Protein AF-A0A536RI18-F1 (afdb_monomer_lite)

Foldseek 3Di:
DKDFDDKDWAWDDWAWDDDPVGTDTDTDTWMWTAIPVGDIDIGDDTDDAPPVRHRDDRPDDPD

Secondary structure (DSSP, 8-state):
---EEEEEEEEEEEEEEEETTEEEEEEEEEEEEEETTS-EEEE---PPPPTTSPPP-------

Sequence (63 aa):
MTKPVRIYLIHQYSRDIAVPSGSILMSTGCYLVQTDDGRNILIDSGMPVDADGSDPPTEKSAG

Structure (mmCIF, N/CA/C/O backbone):
data_AF-A0A536RI18-F1
#
_entry.id   AF-A0A536RI18-F1
#
loop_
_atom_site.group_PDB
_atom_site.id
_atom_site.type_symbol
_atom_site.label_atom_id
_atom_site.label_alt_id
_atom_site.label_comp_id
_atom_site.label_asym_id
_atom_site.label_entity_id
_atom_site.label_seq_id
_atom_site.pdbx_PDB_ins_code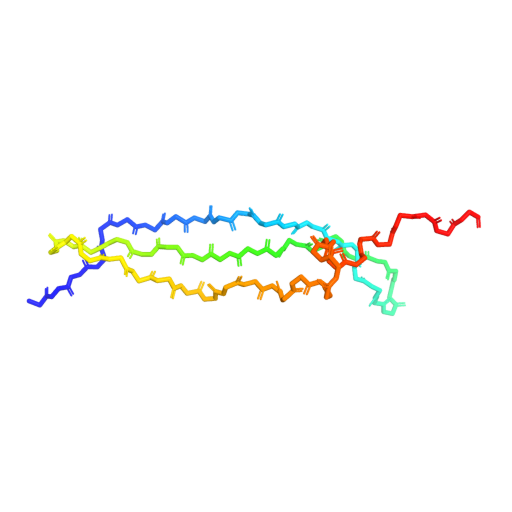
_atom_site.Cartn_x
_atom_site.Cartn_y
_atom_site.Cartn_z
_atom_site.occupancy
_atom_site.B_iso_or_equiv
_atom_site.auth_seq_id
_atom_site.auth_comp_id
_atom_site.auth_asym_id
_atom_site.auth_atom_id
_atom_site.pdbx_PDB_model_num
ATOM 1 N N . MET A 1 1 ? -18.431 5.457 18.090 1.00 81.81 1 MET A N 1
ATOM 2 C CA . MET A 1 1 ? -17.705 5.895 16.882 1.00 81.81 1 MET A CA 1
ATOM 3 C C . MET A 1 1 ? -16.632 4.853 16.636 1.00 81.81 1 MET A C 1
ATOM 5 O O . MET A 1 1 ? -15.867 4.609 17.559 1.00 81.81 1 MET A O 1
ATOM 9 N N . THR A 1 2 ? -16.654 4.192 15.481 1.00 93.81 2 THR A N 1
ATOM 10 C CA . THR A 1 2 ? -15.660 3.172 15.112 1.00 93.81 2 THR A CA 1
ATOM 11 C C . THR A 1 2 ? -14.271 3.806 15.049 1.00 93.81 2 THR A C 1
ATOM 13 O O . THR A 1 2 ? -14.139 4.917 14.527 1.00 93.81 2 THR A O 1
ATOM 16 N N . LYS A 1 3 ? -13.244 3.130 15.575 1.00 97.25 3 LYS A N 1
ATOM 17 C CA . LYS A 1 3 ? -11.860 3.638 15.588 1.00 97.25 3 LYS A CA 1
ATOM 18 C C . LYS A 1 3 ? -10.84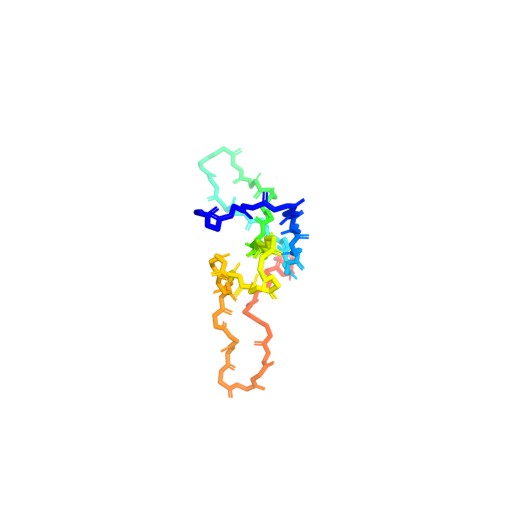6 2.598 15.101 1.00 97.25 3 LYS A C 1
ATOM 20 O O . LYS A 1 3 ? -11.068 1.401 15.287 1.00 97.25 3 LYS A O 1
ATOM 25 N N . PRO A 1 4 ? -9.709 3.030 14.525 1.00 97.88 4 PRO A N 1
ATOM 26 C CA . PRO A 1 4 ? -8.593 2.138 14.230 1.00 97.88 4 PRO A CA 1
ATOM 27 C C . PRO A 1 4 ? -8.036 1.491 15.503 1.00 97.88 4 PRO A C 1
ATOM 29 O O . 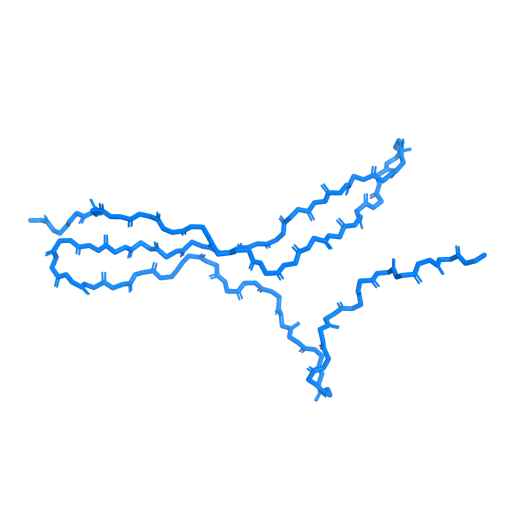PRO A 1 4 ? -7.838 2.172 16.511 1.00 97.88 4 PRO A O 1
ATOM 32 N N . VAL A 1 5 ? -7.744 0.192 15.445 1.00 98.25 5 VAL A N 1
ATOM 33 C CA . VAL A 1 5 ? -7.069 -0.554 16.526 1.00 98.25 5 VAL A CA 1
ATOM 34 C C . VAL A 1 5 ? -5.754 -1.177 16.081 1.00 98.25 5 VAL A C 1
ATOM 36 O O . VAL A 1 5 ? -4.887 -1.443 16.912 1.00 98.25 5 VAL A O 1
ATOM 39 N N . ARG A 1 6 ? -5.585 -1.403 14.774 1.00 98.50 6 ARG A N 1
ATOM 40 C CA . ARG A 1 6 ? -4.352 -1.933 14.199 1.00 98.50 6 ARG A CA 1
ATOM 41 C C . ARG A 1 6 ? -4.153 -1.420 12.781 1.00 98.50 6 ARG A C 1
ATOM 43 O O . ARG A 1 6 ? -5.112 -1.307 12.021 1.00 98.50 6 ARG A O 1
ATOM 50 N N . ILE A 1 7 ? -2.897 -1.151 12.443 1.00 97.94 7 ILE A N 1
ATOM 51 C CA . ILE A 1 7 ? -2.458 -0.824 11.090 1.00 97.94 7 ILE A CA 1
ATOM 52 C C . ILE A 1 7 ? -1.431 -1.875 10.683 1.00 97.94 7 ILE A C 1
ATOM 54 O O . ILE A 1 7 ? -0.487 -2.144 11.426 1.00 97.94 7 ILE A O 1
ATOM 58 N N . TYR A 1 8 ? -1.634 -2.463 9.513 1.00 97.31 8 TYR A N 1
ATOM 59 C CA . TYR A 1 8 ? -0.684 -3.353 8.863 1.00 97.31 8 TYR A CA 1
ATOM 60 C C . TYR A 1 8 ? -0.063 -2.625 7.680 1.00 97.31 8 TYR A C 1
ATOM 62 O O . TYR A 1 8 ? -0.789 -2.010 6.904 1.00 97.31 8 TYR A O 1
ATOM 70 N N . LEU A 1 9 ? 1.256 -2.727 7.536 1.00 95.62 9 LEU A N 1
ATOM 71 C CA . LEU A 1 9 ? 1.960 -2.375 6.309 1.00 95.62 9 LEU A CA 1
ATOM 72 C C . LEU A 1 9 ? 2.193 -3.663 5.520 1.00 95.62 9 LEU A C 1
ATOM 74 O O . LEU A 1 9 ? 2.835 -4.585 6.024 1.00 95.62 9 LEU A O 1
ATOM 78 N N . ILE A 1 10 ? 1.666 -3.722 4.302 1.00 93.94 10 ILE A N 1
ATOM 79 C CA . ILE A 1 10 ? 1.798 -4.869 3.407 1.00 93.94 10 ILE A CA 1
ATOM 80 C C . ILE A 1 10 ? 2.753 -4.460 2.293 1.00 93.94 10 ILE A C 1
ATOM 82 O O . ILE A 1 10 ? 2.402 -3.668 1.422 1.00 93.94 10 ILE A O 1
ATOM 86 N N . HIS A 1 11 ? 3.977 -4.980 2.344 1.00 90.81 11 HIS A N 1
ATOM 87 C CA . HIS A 1 11 ? 4.941 -4.797 1.266 1.00 90.81 11 HIS A CA 1
ATOM 88 C C . HIS A 1 11 ? 4.516 -5.605 0.038 1.00 90.81 11 HIS A C 1
ATOM 90 O O . HIS A 1 11 ? 4.172 -6.779 0.172 1.00 90.81 11 HIS A O 1
ATOM 96 N N . GLN A 1 12 ? 4.562 -4.982 -1.137 1.00 87.19 12 GLN A N 1
ATOM 97 C CA . GLN A 1 12 ? 4.255 -5.641 -2.405 1.00 87.19 12 GLN A CA 1
ATOM 98 C C . GLN A 1 12 ? 5.531 -5.854 -3.216 1.00 87.19 12 GLN A C 1
ATOM 100 O O . GLN A 1 12 ? 5.885 -6.991 -3.506 1.00 87.19 12 GLN A O 1
ATOM 105 N N . TYR A 1 13 ? 6.253 -4.778 -3.529 1.00 85.00 13 TYR A N 1
ATOM 106 C CA . TYR A 1 13 ? 7.535 -4.857 -4.229 1.00 85.00 13 TYR A CA 1
ATOM 107 C C . TYR A 1 13 ? 8.393 -3.621 -3.955 1.00 85.00 13 TYR A C 1
ATOM 109 O O . TYR A 1 13 ? 7.897 -2.583 -3.514 1.00 85.00 13 TYR A O 1
ATOM 117 N N . SER A 1 14 ? 9.689 -3.717 -4.244 1.00 88.12 14 SER A N 1
ATOM 118 C CA . SER A 1 14 ? 10.600 -2.570 -4.298 1.00 88.12 14 SER A CA 1
ATOM 119 C C . SER A 1 14 ? 11.171 -2.438 -5.703 1.00 88.12 14 SER A C 1
ATOM 121 O O . SER A 1 14 ? 11.420 -3.447 -6.360 1.00 88.12 14 SER A O 1
ATOM 123 N N . ARG A 1 15 ? 11.396 -1.207 -6.161 1.00 83.81 15 ARG A N 1
ATOM 124 C CA . ARG A 1 15 ? 12.068 -0.934 -7.435 1.00 83.81 15 ARG A CA 1
ATOM 125 C C . ARG A 1 15 ? 12.931 0.311 -7.353 1.00 83.81 15 ARG A C 1
ATOM 127 O O . ARG A 1 15 ? 12.603 1.247 -6.625 1.00 83.81 15 ARG A O 1
ATOM 134 N N . ASP A 1 16 ? 13.997 0.329 -8.134 1.00 91.12 16 ASP A N 1
ATOM 135 C CA . ASP A 1 16 ? 14.749 1.545 -8.398 1.00 91.12 16 ASP A CA 1
ATOM 136 C C . ASP A 1 16 ? 13.917 2.503 -9.256 1.00 91.12 16 ASP A C 1
ATOM 138 O O . ASP A 1 16 ? 13.346 2.126 -10.279 1.00 91.12 16 ASP A O 1
ATOM 142 N N . ILE A 1 17 ? 13.832 3.755 -8.822 1.00 88.88 17 ILE A N 1
ATOM 143 C CA . ILE A 1 17 ? 13.272 4.856 -9.598 1.00 88.88 17 ILE A CA 1
ATOM 144 C C . ILE A 1 17 ? 14.418 5.753 -10.035 1.00 88.88 17 ILE A C 1
ATOM 146 O O . ILE A 1 17 ? 15.168 6.259 -9.197 1.00 88.88 17 ILE A O 1
ATOM 150 N N . ALA A 1 18 ? 14.533 5.968 -11.344 1.00 93.69 18 ALA A N 1
ATOM 151 C CA . ALA A 1 18 ? 15.476 6.924 -11.898 1.00 93.69 18 ALA A CA 1
ATOM 152 C C . ALA A 1 18 ? 15.116 8.353 -11.456 1.00 93.69 18 ALA A C 1
ATOM 154 O O . ALA A 1 18 ? 13.977 8.806 -11.585 1.00 93.69 18 ALA A O 1
ATOM 155 N N . VAL A 1 19 ? 16.114 9.070 -10.956 1.00 93.75 19 VAL A N 1
ATOM 156 C CA . VAL A 1 19 ? 16.066 10.482 -10.570 1.00 93.75 19 VAL A CA 1
ATOM 157 C C . VAL A 1 19 ? 17.279 11.204 -11.173 1.00 93.75 19 VAL A C 1
ATOM 159 O O . VAL A 1 19 ? 18.253 10.550 -11.544 1.00 93.75 19 VAL A O 1
ATOM 162 N N . PRO A 1 20 ? 17.297 12.548 -11.267 1.00 96.50 20 PRO A N 1
ATOM 163 C CA . PRO A 1 20 ? 18.418 13.261 -11.893 1.00 96.50 20 PRO A CA 1
ATOM 164 C C . PRO A 1 20 ? 19.801 12.949 -11.295 1.00 96.50 20 PRO A C 1
ATOM 166 O O . PRO A 1 20 ? 20.811 13.090 -11.975 1.00 96.50 20 PRO A O 1
ATOM 169 N N . SER A 1 21 ? 19.854 12.526 -10.030 1.00 95.25 21 SER A N 1
ATOM 170 C CA . SER A 1 21 ? 21.082 12.196 -9.302 1.00 95.25 21 SER A CA 1
ATOM 171 C C . SER A 1 21 ? 21.437 10.699 -9.279 1.00 95.25 21 SER A C 1
ATOM 173 O O . SER A 1 21 ? 22.358 10.331 -8.553 1.00 95.25 21 SER A O 1
ATOM 175 N N . GLY A 1 22 ? 20.718 9.831 -10.002 1.00 94.75 22 GLY A N 1
ATOM 176 C CA . GLY A 1 22 ? 20.942 8.377 -10.003 1.00 94.75 22 GLY A CA 1
ATOM 177 C C . GLY A 1 22 ? 19.646 7.575 -9.869 1.00 94.75 22 GLY A C 1
ATOM 178 O O . GLY A 1 22 ? 18.634 7.932 -10.464 1.00 94.75 22 GLY A O 1
ATOM 179 N N . SER A 1 23 ? 19.657 6.499 -9.084 1.00 95.38 23 SER A N 1
ATOM 180 C CA . SER A 1 23 ? 18.450 5.743 -8.738 1.00 95.38 23 SER A CA 1
ATOM 181 C C . SER A 1 23 ? 18.166 5.793 -7.239 1.00 95.38 23 SER A C 1
ATOM 183 O O . SER A 1 23 ? 19.073 5.939 -6.417 1.00 95.38 23 SER A O 1
ATOM 185 N N . ILE A 1 24 ? 16.886 5.695 -6.882 1.00 95.06 24 ILE A N 1
ATOM 186 C CA . ILE A 1 24 ? 16.437 5.521 -5.500 1.00 95.06 24 ILE A CA 1
ATOM 187 C C . ILE A 1 24 ? 15.631 4.231 -5.426 1.00 95.06 24 ILE A C 1
ATOM 189 O O . ILE A 1 24 ? 14.616 4.102 -6.109 1.00 95.06 24 ILE A O 1
ATOM 193 N N . LEU A 1 25 ? 16.035 3.317 -4.544 1.00 92.94 25 LEU A N 1
ATOM 194 C CA . LEU A 1 25 ? 15.233 2.147 -4.208 1.00 92.94 25 LEU A CA 1
ATOM 195 C C . LEU A 1 25 ? 13.977 2.588 -3.446 1.00 92.94 25 LEU A C 1
ATOM 197 O O . LEU A 1 25 ? 14.050 3.038 -2.301 1.00 92.94 25 LEU A O 1
ATOM 201 N N . MET A 1 26 ? 12.819 2.450 -4.084 1.00 90.25 26 MET A N 1
ATOM 202 C CA . MET A 1 26 ? 11.514 2.775 -3.517 1.00 90.25 26 MET A CA 1
ATOM 203 C C . MET A 1 26 ? 10.716 1.506 -3.235 1.00 90.25 26 MET A C 1
ATOM 205 O O . MET A 1 26 ? 10.692 0.586 -4.047 1.00 90.25 26 MET A O 1
ATOM 209 N N . SER A 1 27 ? 10.026 1.482 -2.096 1.00 89.50 27 SER A N 1
ATOM 210 C CA . SER A 1 27 ? 9.097 0.413 -1.718 1.00 89.50 27 SER A CA 1
ATOM 211 C C . SER A 1 27 ? 7.668 0.811 -2.075 1.00 89.50 27 SER A C 1
ATOM 213 O O . SER A 1 27 ? 7.247 1.933 -1.793 1.00 89.50 27 SER A O 1
ATOM 215 N N . THR A 1 28 ? 6.931 -0.116 -2.679 1.00 89.12 28 THR A N 1
ATOM 216 C CA . THR A 1 28 ? 5.486 -0.037 -2.904 1.00 89.12 28 THR A CA 1
ATOM 217 C C . THR A 1 28 ? 4.793 -1.021 -1.970 1.00 89.12 28 THR A C 1
ATOM 219 O O . THR A 1 28 ? 5.237 -2.157 -1.768 1.00 89.12 28 THR A O 1
ATOM 222 N N . GLY A 1 29 ? 3.698 -0.576 -1.375 1.00 92.06 29 GLY A N 1
ATOM 223 C CA . GLY A 1 29 ? 2.886 -1.384 -0.488 1.00 92.06 29 GLY A CA 1
ATOM 224 C C . GLY A 1 29 ? 1.576 -0.687 -0.176 1.00 92.06 29 GLY A C 1
ATOM 225 O O . GLY A 1 29 ? 1.381 0.474 -0.524 1.00 92.06 29 GLY A O 1
ATOM 226 N N . CYS A 1 30 ? 0.696 -1.396 0.514 1.00 95.44 30 CYS A N 1
ATOM 227 C CA . CYS A 1 30 ? -0.591 -0.877 0.951 1.00 95.44 30 CYS A CA 1
ATOM 228 C C . CYS A 1 30 ? -0.734 -0.980 2.470 1.00 95.44 30 CYS A C 1
ATOM 230 O O . CYS A 1 30 ? 0.059 -1.638 3.157 1.00 95.44 30 CYS A O 1
ATOM 232 N N . TYR A 1 31 ? -1.761 -0.320 3.000 1.00 97.12 31 TYR A N 1
ATOM 233 C CA . TYR A 1 31 ? -2.106 -0.415 4.412 1.00 97.12 31 TYR A CA 1
ATOM 234 C C . TYR A 1 31 ? -3.448 -1.104 4.595 1.00 97.12 31 TYR A C 1
ATOM 236 O O . TYR A 1 31 ? -4.418 -0.792 3.909 1.00 97.12 31 TYR A O 1
ATOM 244 N N . LEU A 1 32 ? -3.526 -1.980 5.592 1.00 97.81 32 LEU A N 1
ATOM 245 C CA . LEU A 1 32 ? -4.797 -2.488 6.093 1.00 97.81 32 LEU A CA 1
ATOM 246 C C . LEU A 1 32 ? -5.047 -1.902 7.479 1.00 97.81 32 LEU A C 1
ATOM 248 O O . LEU A 1 32 ? -4.256 -2.105 8.401 1.00 97.81 32 LEU A O 1
ATOM 252 N N . VAL A 1 33 ? -6.155 -1.188 7.635 1.00 98.25 33 VAL A N 1
ATOM 253 C CA . VAL A 1 33 ? -6.608 -0.673 8.925 1.00 98.25 33 VAL A CA 1
ATOM 254 C C . VAL A 1 33 ? -7.711 -1.579 9.444 1.00 98.25 33 VAL A C 1
ATOM 256 O O . VAL A 1 33 ? -8.773 -1.688 8.834 1.00 98.25 33 VAL A O 1
ATOM 259 N N . GLN A 1 34 ? -7.468 -2.205 10.591 1.00 98.50 34 GLN A N 1
ATOM 260 C CA . GLN A 1 34 ? -8.493 -2.933 11.324 1.00 98.50 34 GLN A CA 1
ATOM 261 C C . GLN A 1 34 ? -9.110 -2.010 12.372 1.00 98.50 34 GLN A C 1
ATOM 263 O O . GLN A 1 34 ? -8.401 -1.305 13.101 1.00 98.50 34 GLN A O 1
ATOM 268 N N . THR A 1 35 ? -10.433 -2.024 12.448 1.00 98.50 35 THR A N 1
ATOM 269 C CA . THR A 1 35 ? -11.217 -1.210 13.380 1.00 98.50 35 THR A CA 1
ATOM 270 C C . THR A 1 35 ? -11.752 -2.031 14.553 1.00 98.50 35 THR A C 1
ATOM 272 O O . THR A 1 35 ? -11.768 -3.262 14.505 1.00 98.50 35 THR A O 1
ATOM 275 N N . ASP A 1 36 ? -12.157 -1.358 15.632 1.00 98.44 36 ASP A N 1
ATOM 276 C CA . ASP A 1 36 ? -12.677 -2.000 16.848 1.00 98.44 36 ASP A CA 1
ATOM 277 C C . ASP A 1 36 ? -14.001 -2.752 16.646 1.00 98.44 36 ASP A C 1
ATOM 279 O O . ASP A 1 36 ? -14.297 -3.665 17.414 1.00 98.44 36 ASP A O 1
ATOM 283 N N . ASP A 1 37 ? -14.760 -2.428 15.597 1.00 97.69 37 ASP A N 1
ATOM 284 C CA . ASP A 1 37 ? -15.961 -3.167 15.187 1.00 97.69 37 ASP A CA 1
ATOM 285 C C . ASP A 1 37 ? -15.672 -4.335 14.219 1.00 97.69 37 ASP A C 1
ATOM 287 O O . ASP A 1 37 ? -16.593 -4.978 13.715 1.00 97.69 37 ASP A O 1
ATOM 291 N N . GLY A 1 38 ? -14.391 -4.634 13.977 1.00 97.31 38 GLY A N 1
ATOM 292 C CA . GLY A 1 38 ? -13.939 -5.770 13.177 1.00 97.31 38 GLY A CA 1
ATOM 293 C C . GLY A 1 38 ? -13.900 -5.526 11.668 1.00 97.31 38 GLY A C 1
ATOM 294 O O . GLY A 1 38 ? -13.507 -6.431 10.929 1.00 97.31 38 GLY A O 1
ATOM 295 N N . ARG A 1 39 ? -14.256 -4.331 11.179 1.00 97.94 39 ARG A N 1
ATOM 296 C CA . ARG A 1 39 ? -14.112 -3.996 9.754 1.00 97.94 39 ARG A CA 1
ATOM 297 C C . ARG A 1 39 ? -12.651 -3.779 9.381 1.00 97.94 39 ARG A C 1
ATOM 299 O O . ARG A 1 39 ? -11.867 -3.244 10.171 1.00 97.94 39 ARG A O 1
ATOM 306 N N . ASN A 1 40 ? -12.338 -4.119 8.134 1.00 98.06 40 ASN A N 1
ATOM 307 C CA . ASN A 1 40 ? -11.042 -3.891 7.514 1.00 98.06 40 ASN A CA 1
ATOM 308 C C . ASN A 1 40 ? -11.172 -2.841 6.409 1.00 98.06 40 ASN A C 1
ATOM 310 O O . ASN A 1 40 ? -12.047 -2.946 5.551 1.00 98.06 40 ASN A O 1
ATOM 314 N N . ILE A 1 41 ? -10.291 -1.847 6.433 1.00 97.69 41 ILE A N 1
ATOM 315 C CA . ILE A 1 41 ? -10.204 -0.786 5.432 1.00 97.69 41 ILE A CA 1
ATOM 316 C C . ILE A 1 41 ? -8.853 -0.930 4.743 1.00 97.69 41 ILE A C 1
ATOM 318 O O . ILE A 1 41 ? -7.814 -0.784 5.387 1.00 97.69 41 ILE A O 1
ATOM 322 N N . LEU A 1 42 ? -8.875 -1.236 3.451 1.00 97.25 42 LEU A N 1
ATOM 323 C CA . LEU A 1 42 ? -7.678 -1.258 2.622 1.00 97.25 42 LEU A CA 1
ATOM 324 C C . LEU A 1 42 ? -7.425 0.154 2.075 1.00 97.25 42 LEU A C 1
ATOM 326 O O . LEU A 1 42 ? -8.337 0.783 1.539 1.00 97.25 42 LEU A O 1
ATOM 330 N N . ILE A 1 43 ? -6.200 0.646 2.237 1.00 96.94 43 ILE A N 1
ATOM 331 C CA . ILE A 1 43 ? -5.730 1.925 1.703 1.00 96.94 43 ILE A CA 1
ATOM 332 C C . ILE A 1 43 ? -4.635 1.613 0.691 1.00 96.94 43 ILE A C 1
ATOM 334 O O . ILE A 1 43 ? -3.610 1.041 1.068 1.00 96.94 43 ILE A O 1
ATOM 338 N N . ASP A 1 44 ? -4.864 2.037 -0.554 1.00 94.19 44 ASP A N 1
ATOM 339 C CA . ASP A 1 44 ? -4.110 1.620 -1.743 1.00 94.19 44 ASP A CA 1
ATOM 340 C C . ASP A 1 44 ? -4.282 0.119 -2.062 1.00 94.19 44 ASP A C 1
ATOM 342 O O . ASP A 1 44 ? -4.586 -0.700 -1.197 1.00 94.19 44 ASP A O 1
ATOM 346 N N . SER A 1 45 ? -4.119 -0.255 -3.323 1.00 87.19 45 SER A N 1
ATOM 347 C CA . SER A 1 45 ? -4.148 -1.644 -3.790 1.00 87.19 45 SER A CA 1
ATOM 348 C C . SER A 1 45 ? -2.868 -2.053 -4.516 1.00 87.19 45 SER A C 1
ATOM 350 O O . SER A 1 45 ? -2.743 -3.207 -4.922 1.00 87.19 45 SER A O 1
ATOM 352 N N . GLY A 1 46 ? -1.903 -1.143 -4.642 1.00 83.38 46 GLY A N 1
ATOM 353 C CA . GLY A 1 46 ? -0.704 -1.364 -5.436 1.00 83.38 46 GLY A CA 1
ATOM 354 C C . GLY A 1 46 ? -0.955 -1.172 -6.925 1.00 83.38 46 GLY A C 1
ATOM 355 O O . GLY A 1 46 ? -1.935 -0.553 -7.343 1.00 83.38 46 GLY A O 1
ATOM 356 N N . MET A 1 47 ? -0.043 -1.712 -7.728 1.00 78.56 47 MET A N 1
ATOM 357 C CA . MET A 1 47 ? -0.087 -1.589 -9.181 1.00 78.56 47 MET A CA 1
ATOM 358 C C . MET A 1 47 ? -0.846 -2.752 -9.826 1.00 78.56 47 MET A C 1
ATOM 360 O O . MET A 1 47 ? -0.810 -3.868 -9.304 1.00 78.56 47 MET A O 1
ATOM 364 N N . PRO A 1 48 ? -1.520 -2.515 -10.965 1.00 76.12 48 PRO A N 1
ATOM 365 C CA . PRO A 1 48 ? -2.065 -3.601 -11.765 1.00 76.12 48 PRO A CA 1
ATOM 366 C C . PRO A 1 48 ? -0.938 -4.537 -12.220 1.00 76.12 48 PRO A C 1
ATOM 368 O O . PRO A 1 48 ? 0.157 -4.081 -12.552 1.00 76.12 48 PRO A O 1
ATOM 371 N N . VAL A 1 49 ? -1.233 -5.835 -12.237 1.00 72.69 49 VAL A N 1
ATOM 372 C CA . VAL A 1 49 ? -0.419 -6.832 -12.941 1.00 72.69 49 VAL A CA 1
ATOM 373 C C . VAL A 1 49 ? -0.632 -6.687 -14.446 1.00 72.69 49 VAL A C 1
ATOM 375 O O . VAL A 1 49 ? -1.709 -6.259 -14.881 1.00 72.69 49 VAL A O 1
ATOM 378 N N . ASP A 1 50 ? 0.380 -7.038 -15.236 1.00 71.38 50 ASP A N 1
ATOM 379 C CA . ASP A 1 50 ? 0.253 -7.059 -16.691 1.00 71.38 50 ASP A CA 1
ATOM 380 C C . ASP A 1 50 ? -0.780 -8.119 -17.122 1.00 71.38 50 ASP A C 1
ATOM 382 O O . ASP A 1 50 ? -1.173 -9.002 -16.356 1.00 71.38 50 ASP A O 1
ATOM 386 N N . ALA A 1 51 ? -1.290 -8.018 -18.354 1.00 66.44 51 ALA A N 1
ATOM 387 C CA . ALA A 1 51 ? -2.401 -8.853 -18.833 1.00 66.44 51 ALA A CA 1
ATOM 388 C C . ALA A 1 51 ? -2.091 -10.366 -18.862 1.00 66.44 51 ALA A C 1
ATOM 390 O O . ALA A 1 51 ? -3.011 -11.181 -18.932 1.00 66.44 51 ALA A O 1
ATOM 391 N N . ASP A 1 52 ? -0.813 -10.741 -18.810 1.00 75.12 52 ASP A N 1
ATOM 392 C CA . ASP A 1 52 ? -0.331 -12.119 -18.693 1.00 75.12 52 ASP A CA 1
ATOM 393 C C . ASP A 1 52 ? -0.172 -12.589 -17.232 1.00 75.12 52 ASP A C 1
ATOM 395 O O . ASP A 1 52 ? 0.243 -13.722 -16.985 1.00 75.12 52 ASP A O 1
ATOM 399 N N . GLY A 1 53 ? -0.539 -11.743 -16.265 1.00 65.31 53 GLY A N 1
ATOM 400 C CA . GLY A 1 53 ? -0.428 -12.003 -14.834 1.00 65.31 53 GLY A CA 1
ATOM 401 C C . GLY A 1 53 ? 0.990 -11.859 -14.286 1.00 65.31 53 GLY A C 1
ATOM 402 O O . GLY A 1 53 ? 1.217 -12.234 -13.135 1.00 65.31 53 GLY A O 1
ATOM 403 N N . SER A 1 54 ? 1.935 -11.351 -15.081 1.00 66.00 54 SER A N 1
ATOM 404 C CA . SER A 1 54 ? 3.264 -11.013 -14.584 1.00 66.00 54 SER A CA 1
ATOM 405 C C . SER A 1 54 ? 3.224 -9.718 -13.770 1.00 66.00 54 SER A C 1
ATOM 407 O O . SER A 1 54 ? 2.436 -8.804 -14.034 1.00 66.00 54 SER A O 1
ATOM 409 N N . ASP A 1 55 ? 4.053 -9.662 -12.726 1.00 64.19 55 ASP A N 1
ATOM 410 C CA . ASP A 1 55 ? 4.280 -8.414 -12.005 1.00 64.19 55 ASP A CA 1
ATOM 411 C C . ASP A 1 55 ? 4.858 -7.378 -12.982 1.00 64.19 55 ASP A C 1
ATOM 413 O O . ASP A 1 55 ? 5.693 -7.744 -13.820 1.00 64.19 55 ASP A O 1
ATOM 417 N N . PRO A 1 56 ? 4.473 -6.092 -12.870 1.00 61.91 5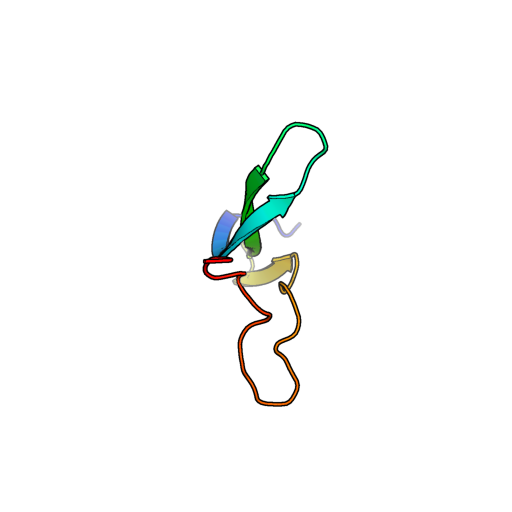6 PRO A N 1
ATOM 418 C CA . PRO A 1 56 ? 5.028 -5.052 -13.723 1.00 61.91 56 PRO A CA 1
ATOM 419 C C . PRO A 1 56 ? 6.563 -5.085 -13.647 1.00 61.91 56 PRO A C 1
ATOM 421 O O . PRO A 1 56 ? 7.104 -5.318 -12.557 1.00 61.91 56 PRO A O 1
ATOM 424 N N . PRO A 1 57 ? 7.282 -4.841 -14.761 1.00 58.12 57 PRO A N 1
ATOM 425 C CA . PRO A 1 57 ? 8.718 -5.065 -14.835 1.00 58.12 57 PRO A CA 1
ATOM 426 C C . PRO A 1 57 ? 9.450 -4.397 -13.670 1.00 58.12 57 PRO A C 1
ATOM 428 O O . PRO A 1 57 ? 9.495 -3.171 -13.549 1.00 58.12 57 PRO A O 1
ATOM 431 N N . THR A 1 58 ? 10.049 -5.211 -12.803 1.00 60.03 58 THR A N 1
ATOM 432 C CA . THR A 1 58 ? 11.162 -4.746 -11.982 1.00 60.03 58 THR A CA 1
ATOM 433 C C . THR A 1 58 ? 12.353 -4.762 -12.927 1.00 60.03 58 THR A C 1
ATOM 435 O O . THR A 1 58 ? 12.733 -5.830 -13.401 1.00 60.03 58 THR A O 1
ATOM 438 N N . GLU A 1 59 ? 12.867 -3.595 -13.328 1.00 53.25 59 GLU A N 1
ATOM 439 C CA . GLU A 1 59 ? 14.005 -3.520 -14.252 1.00 53.25 59 GLU A CA 1
ATOM 440 C C . GLU A 1 59 ? 15.202 -4.272 -13.656 1.00 53.25 59 GLU A C 1
ATOM 442 O O . GLU A 1 59 ? 15.977 -3.754 -12.853 1.00 53.25 59 GLU A O 1
ATOM 447 N N . LYS A 1 60 ? 15.338 -5.545 -14.022 1.00 48.59 60 LYS A N 1
ATOM 448 C CA . LYS A 1 60 ? 16.482 -6.368 -13.678 1.00 48.59 60 LYS A CA 1
ATOM 449 C C . LYS A 1 60 ? 17.544 -6.119 -14.740 1.00 48.59 60 LYS A C 1
ATOM 451 O O . LYS A 1 60 ? 17.444 -6.646 -15.840 1.00 48.59 60 LYS A O 1
ATOM 456 N N . SER A 1 61 ? 18.539 -5.323 -14.353 1.00 45.69 61 SER A N 1
ATOM 457 C CA . SER A 1 61 ? 19.847 -5.138 -14.992 1.00 45.69 61 SER A CA 1
ATOM 458 C C . SER A 1 61 ? 19.824 -4.881 -16.500 1.00 45.69 61 SER A C 1
ATOM 460 O O . SER A 1 61 ? 19.886 -5.809 -17.304 1.00 45.69 61 SER A O 1
ATOM 462 N N . ALA A 1 62 ? 19.919 -3.603 -16.875 1.00 36.66 62 ALA A N 1
ATOM 463 C CA . ALA A 1 62 ? 20.721 -3.261 -18.044 1.00 36.66 62 ALA A CA 1
ATOM 464 C C . ALA A 1 62 ? 22.132 -3.841 -17.819 1.00 36.66 62 ALA A C 1
ATOM 466 O O . ALA A 1 62 ? 22.810 -3.470 -16.856 1.00 36.66 62 ALA A O 1
ATOM 467 N N . GLY A 1 63 ? 22.484 -4.849 -18.620 1.00 35.69 63 GLY A N 1
ATOM 468 C CA . GLY A 1 63 ? 23.847 -5.366 -18.729 1.00 35.69 63 GLY A CA 1
ATOM 469 C C . GLY A 1 63 ? 24.762 -4.414 -19.482 1.00 35.69 63 GLY A C 1
ATOM 470 O O . GLY A 1 63 ? 24.247 -3.459 -20.109 1.00 35.69 63 GLY A O 1
#

Radius of gyration: 16.34 Å; chains: 1; bounding box: 42×25×36 Å

pLDDT: mean 84.97, std 16.52, range [35.69, 98.5]

=== Feature glossary ===
A reading guide for the features in this record.

Start from the sequence.

  · This is the polypeptide sequence — one letter per residue, N-terminus first. Length ranges from a few dozen residues for small domains to over a thousand for large multi-domain proteins.

Fold it, and you get atomic coordinates and the backbone conformation that goes with them.

  · Structure coordinates are given as an mmCIF _atom_site loop: one row per atom with element, residue name, chain id, sequence number, and x/y/z position in Å. Only the four main-chain atoms per residue are included here; side chains are omitted to keep the record compact.

  · Backbone dihedral angles. Every residue except chain termini has a φ (preceding-C → N → Cα → C) and a ψ (N → Cα → C → next-N). They are reported in degrees following the IUPAC sign convention. Secondary structure is essentially a statement about which (φ, ψ) basin each residue occupies.

  · The SS8 string is DSSP's per-residue secondary-structure call. α-helix (H) means an i→i+4 H-bond ladder; β-strand (E) means the residue participates in a β-sheet; 3₁₀ (G) and π (I) are tighter and wider helices; T/S are turns/bends; '-' is loop.

  · SS3 is a coarse helix/strand/coil call (letters a/b/c) made by the P-SEA algorithm from inter-Cα distances and dihedrals. It is less detailed than DSSP but needs only Cα positions.

Summarize the fold with a handful of shape descriptors and a per-residue structural alphabet.

  · Radius of gyration (Rg) is the root-mean-square distance of Cα atoms from their centroid — a single number for overall size and compactness. A globular domain of N residues has Rg ≈ 2.2·N^0.38 Å; an extended or disordered chain has a much larger Rg. The Cα contact count is the number of residue pairs whose Cα atoms are within 8 Å and are more than four positions apart in sequence — a standard proxy for tertiary packing density. The bounding box is the smallest axis-aligned box enclosing all Cα atoms.

  · The Foldseek 3Di string encodes local tertiary geometry as a 20-letter alphabet — one character per residue — derived from the relative positions of nearby Cα atoms. Unlike the amino-acid sequence, 3Di is a direct function of the 3D structure, so two proteins with the 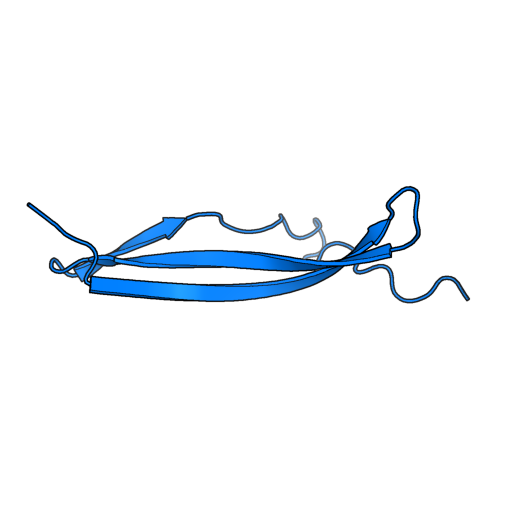same fold have similar 3Di strings even at low sequence identity.

  · Solvent-accessible surface area (SASA) is the area in Å² traced out by the centre of a 1.4 Å probe sphere (a water molecule) rolled over the protein's van der Waals surface (Shrake–Rupley / Lee–Richards construction). Buried residues have near-zero SASA; fully exposed residues can exceed 200 Å². The total SASA scales roughly with the number of surface residues.

Ask how reliable the model is.

  · pLDDT (predicted Local Distance Difference Test) is AlphaFold's per-residue confidence score, ranging from 0 to 100. Values above 90 indicate high confidence (typically well-packed cores); 70–90 is confident; 50–70 low confidence; below 50 usually means the region is disordered or the prediction is unreliable there. AlphaFold stores pLDDT in the mmCIF B-factor column.

  · B-factor (Debye–Waller factor) reflects atomic displacement in the crystal lattice. It is an experimental observable (units Å²), not a prediction; low values mean the atom is pinned down, high values mean it moves or is heterogeneous across the crystal.

  · Predicted Aligned Error (PAE) is an AlphaFold confidence matrix: entry (i, j) is the expected error in the position of residue j, in ångströms, when the prediction is superimposed on the true structure at residue i. Low PAE within a block of residues means that block is internally rigid and well-predicted; high PAE between two blocks means their relative placement is uncertain even if each block individually is confident.

Place it in context: what it resembles, what it is annotated as, and how it looks.

  · Nearest PDB neighbors are the top structural matches found by Foldseek when searching this structure against the entire Protein Data Bank. Each hit reports a TM-score (0 to 1; >0.5 almost always implies the same fold) and an E-value. These are *structural* homologs — they may share no detectable sequence similarity.

  · Functional annotations link the protein to curated databases. InterPro entries identify conserved domains and families by matching the sequence against member-database signatures (Pfam, PROSITE, CDD, …). Gene Ontology (GO) terms describe molecular function, biological process, and cellular component in a controlled vocabulary. CATH places the structure in a hierarchical fold classification (Class/Architecture/Topology/Homologous-superfamily). The organism is the source species.

  · Three diagnostic plots accompany the record. The Cα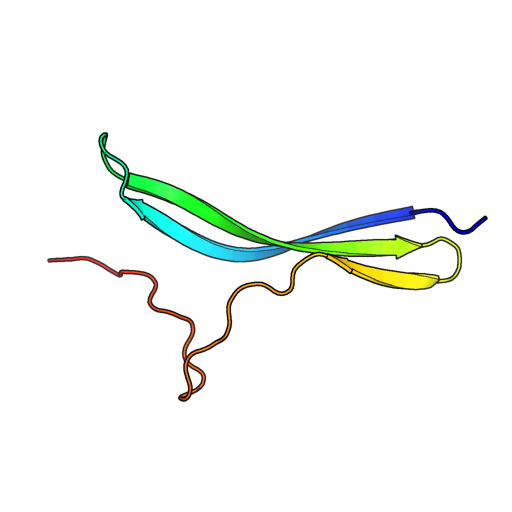 contact map visualizes the tertiary structure as a 2D adjacency matrix (8 Å cutoff, sequence-local contacts suppressed). The Ramachandran plot shows the distribution of backbone (φ, ψ) torsions, with points in the α and β basins reflecting secondary structure content. The PAE plot shows AlphaFold's inter-residue confidence as a color matrix.

  · Six rendered views show the 3D structure from the faces of a cube — i.e. along ±x, ±y, ±z. Rendering representation is drawn randomly per protein from cartoon (secondary-structure ribbons), sticks (backbone bonds), or molecular surface; coloring is either N→C rainbow (blue at the N-terminus through red at the C-terminus) or one color per chain.